Protein AF-H8GTX5-F1 (afdb_monomer)

Solvent-accessible surface area (backbone atoms only — not comparable to full-atom values): 6461 Å² total; per-residue (Å²): 130,82,81,76,76,83,49,73,68,58,54,51,51,53,53,52,51,52,52,50,36,41,74,75,55,80,40,60,83,76,71,83,70,46,64,44,84,36,77,70,45,94,81,69,73,93,50,97,91,53,83,74,81,33,68,44,81,44,45,52,64,60,30,52,50,48,47,56,52,52,73,68,55,78,89,54,88,64,47,68,59,58,43,48,70,36,48,50,58,53,54,50,52,34,47,45,71,77,70,46,78,87,127

Radius of gyration: 16.53 Å; Cα contacts (8 Å, |Δi|>4): 67; chains: 1; bounding box: 33×38×38 Å

Foldseek 3Di:
DPPPDDDPVNVVVVVVVVVVCPVVVVQDLPCPDQKDWAFPDPPDDDDPVDDDPGTDIDGLVVLVVQLVVLVVDPPDPCSVVSNCVSVVVSVVVSCCVNPNDDD

Sequence (103 aa):
MSADALQPEELAQALEMIVADIRTGSLSARTQDDFYWTILEADELYDVTREPATYGIGSLSDDIESVRRLLQERDVPGLGLAMIEKVLPVLSNIYHRVYGEPV

pLDDT: mean 77.72, std 12.05, range [42.88, 95.38]

Structure (mmCIF, N/CA/C/O backbone):
data_AF-H8GTX5-F1
#
_entry.id   AF-H8GTX5-F1
#
loop_
_atom_site.group_PDB
_atom_site.id
_atom_site.type_symbol
_atom_site.label_atom_id
_atom_site.label_alt_id
_atom_site.label_comp_id
_atom_site.label_asym_id
_atom_site.label_entity_id
_atom_site.label_seq_id
_atom_site.pdbx_PDB_ins_code
_atom_site.Cartn_x
_atom_site.Cartn_y
_atom_site.Cartn_z
_atom_site.occupancy
_atom_site.B_iso_or_equiv
_atom_site.auth_seq_id
_atom_site.auth_comp_id
_atom_site.auth_asym_id
_atom_site.auth_atom_id
_atom_site.pdbx_PDB_model_num
ATOM 1 N N . MET A 1 1 ? -10.518 7.917 -27.115 1.00 44.81 1 MET A N 1
ATOM 2 C CA . MET A 1 1 ? -10.979 8.515 -25.848 1.00 44.81 1 MET A CA 1
ATOM 3 C C . MET A 1 1 ? -9.743 8.657 -24.989 1.00 44.81 1 MET A C 1
ATOM 5 O O . MET A 1 1 ? -9.103 7.642 -24.752 1.00 44.81 1 MET A O 1
ATOM 9 N N . SER A 1 2 ? -9.326 9.882 -24.667 1.00 50.72 2 SER A N 1
ATOM 10 C CA . SER A 1 2 ? -8.232 10.073 -23.710 1.00 50.72 2 SER A CA 1
ATOM 11 C C . SER A 1 2 ? -8.743 9.574 -22.364 1.00 50.72 2 SER A C 1
ATOM 13 O O . SER A 1 2 ? -9.849 9.948 -21.982 1.00 50.72 2 SER A O 1
ATOM 15 N N . ALA A 1 3 ? -8.019 8.672 -21.705 1.00 61.84 3 ALA A N 1
ATOM 16 C CA . ALA A 1 3 ? -8.306 8.376 -20.311 1.00 61.84 3 ALA A CA 1
ATOM 17 C C . ALA A 1 3 ? -7.960 9.651 -19.537 1.00 61.84 3 ALA A C 1
ATOM 19 O O . ALA A 1 3 ? -6.788 10.023 -19.471 1.00 61.84 3 ALA A O 1
ATOM 20 N N . ASP A 1 4 ? -8.974 10.374 -19.068 1.00 79.88 4 ASP A N 1
ATOM 21 C CA . ASP A 1 4 ? -8.738 11.521 -18.201 1.00 79.88 4 ASP A CA 1
ATOM 22 C C . ASP A 1 4 ? -8.078 11.016 -16.917 1.00 79.88 4 ASP A C 1
ATOM 24 O O . ASP A 1 4 ? -8.460 9.985 -16.358 1.00 79.88 4 ASP A O 1
ATOM 28 N N . ALA A 1 5 ? -7.018 11.704 -16.498 1.00 83.69 5 ALA A N 1
ATOM 29 C CA . ALA A 1 5 ? -6.307 11.356 -15.281 1.00 83.69 5 ALA A CA 1
ATOM 30 C C . ALA A 1 5 ? -7.223 11.565 -14.066 1.00 83.69 5 ALA A C 1
ATOM 32 O O . ALA A 1 5 ? -7.908 12.588 -13.975 1.00 83.69 5 ALA A O 1
ATOM 33 N N . LEU A 1 6 ? -7.184 10.613 -13.130 1.00 85.50 6 LEU A N 1
ATOM 34 C CA . LEU A 1 6 ? -7.820 10.736 -11.817 1.00 85.50 6 LEU A CA 1
ATOM 35 C C . LEU A 1 6 ? -7.369 12.032 -11.142 1.00 85.50 6 LEU A C 1
ATOM 37 O O . LEU A 1 6 ? -6.166 12.288 -11.020 1.00 85.50 6 LEU A O 1
ATOM 41 N N . GLN A 1 7 ? -8.331 12.838 -10.701 1.00 92.69 7 GLN A N 1
ATOM 42 C CA . GLN A 1 7 ? -8.036 14.042 -9.937 1.00 92.69 7 GLN A CA 1
ATOM 43 C C . GLN A 1 7 ? -7.568 13.663 -8.521 1.00 92.69 7 GLN A C 1
ATOM 45 O O . GLN A 1 7 ? -8.013 12.649 -7.969 1.00 92.69 7 GLN A O 1
ATOM 50 N N . PRO A 1 8 ? -6.683 14.459 -7.892 1.00 90.81 8 PRO A N 1
ATOM 51 C CA . PRO A 1 8 ? -6.205 14.190 -6.535 1.00 90.81 8 PRO A CA 1
ATOM 52 C C . PRO A 1 8 ? -7.331 14.008 -5.509 1.00 90.81 8 PRO A C 1
ATOM 54 O O . PRO A 1 8 ? -7.223 13.172 -4.613 1.00 90.81 8 PRO A O 1
ATOM 57 N N . GLU A 1 9 ? -8.423 14.756 -5.654 1.00 93.75 9 GLU A N 1
ATOM 58 C CA . GLU A 1 9 ? -9.589 14.700 -4.773 1.00 93.75 9 GLU A CA 1
ATOM 59 C C . GLU A 1 9 ? -10.3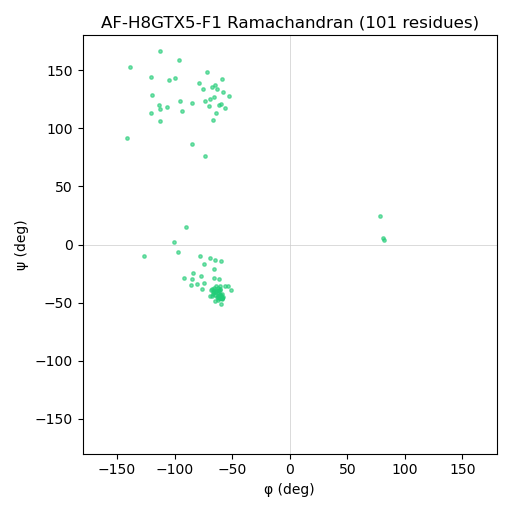44 13.371 -4.905 1.00 93.75 9 GLU A C 1
ATOM 61 O O . GLU A 1 9 ? -10.768 12.799 -3.902 1.00 93.75 9 GLU A O 1
ATOM 66 N N . GLU A 1 10 ? -10.461 12.843 -6.126 1.00 92.88 10 GLU A N 1
ATOM 67 C CA . GLU A 1 10 ? -11.083 11.541 -6.390 1.00 92.88 10 GLU A CA 1
ATOM 68 C C . GLU A 1 10 ? -10.245 10.408 -5.785 1.00 92.88 10 GLU A C 1
ATOM 70 O O . GLU A 1 10 ? -10.780 9.487 -5.164 1.00 92.88 10 GLU A O 1
ATOM 75 N N . LEU A 1 11 ? -8.915 10.504 -5.901 1.00 89.62 11 LEU A N 1
ATOM 76 C CA . LEU A 1 11 ? -7.993 9.550 -5.288 1.00 89.62 11 LEU A CA 1
ATOM 77 C C . LEU A 1 11 ? -8.070 9.592 -3.755 1.00 89.62 11 LEU A C 1
ATOM 79 O O . LEU A 1 11 ? -8.103 8.543 -3.111 1.00 89.62 11 LEU A O 1
ATOM 83 N N . ALA A 1 12 ? -8.124 10.788 -3.165 1.00 92.50 12 ALA A N 1
ATOM 84 C CA . ALA A 1 12 ? -8.270 10.951 -1.722 1.00 92.50 12 ALA A CA 1
ATOM 85 C C . ALA A 1 12 ? -9.581 10.327 -1.221 1.00 92.50 12 ALA A C 1
ATOM 87 O O . ALA A 1 12 ? -9.563 9.545 -0.269 1.00 92.50 12 ALA A O 1
ATOM 88 N N . GLN A 1 13 ? -10.695 10.594 -1.909 1.00 95.38 13 GLN A N 1
ATOM 89 C CA . GLN A 1 13 ? -11.995 10.017 -1.575 1.00 95.38 13 GLN A CA 1
ATOM 90 C C . GLN A 1 13 ? -11.975 8.482 -1.646 1.00 95.38 13 GLN A C 1
ATOM 92 O O . GLN A 1 13 ? -12.480 7.814 -0.742 1.00 95.38 13 GLN A O 1
ATOM 97 N N . ALA A 1 14 ? -11.355 7.909 -2.682 1.00 91.75 14 ALA A N 1
ATOM 98 C CA . ALA A 1 14 ? -11.219 6.460 -2.811 1.00 91.75 14 ALA A CA 1
ATOM 99 C C . ALA A 1 14 ? -10.428 5.847 -1.639 1.00 91.75 14 ALA A C 1
ATOM 101 O O . ALA A 1 14 ? -10.845 4.838 -1.068 1.00 91.75 14 ALA A O 1
ATOM 102 N N . LEU A 1 15 ? -9.320 6.476 -1.233 1.00 89.94 15 LEU A N 1
ATOM 103 C CA . LEU A 1 15 ? -8.519 6.026 -0.089 1.00 89.94 15 LEU A CA 1
ATOM 104 C C . LEU A 1 15 ? -9.296 6.109 1.233 1.00 89.94 15 LEU A C 1
ATOM 106 O O . LEU A 1 15 ? -9.207 5.195 2.054 1.00 89.94 15 LEU A O 1
ATOM 110 N N . GLU A 1 16 ? -10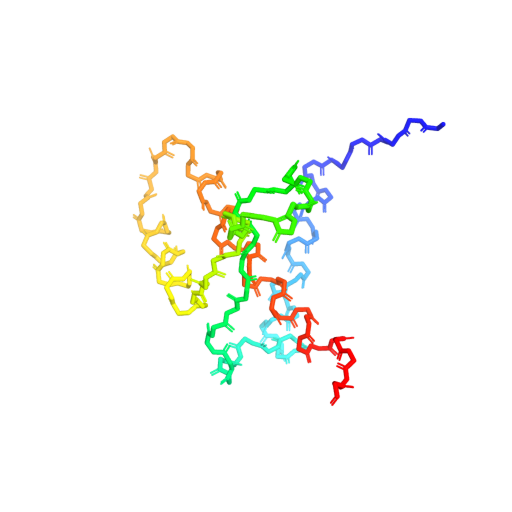.086 7.163 1.443 1.00 93.62 16 GLU A N 1
ATOM 111 C CA . GLU A 1 16 ? -10.930 7.301 2.636 1.00 93.62 16 GLU A CA 1
ATOM 112 C C . GLU A 1 16 ? -11.985 6.194 2.737 1.00 93.62 16 GLU A C 1
ATOM 114 O O . GLU A 1 16 ? -12.187 5.637 3.821 1.00 93.62 16 GLU A O 1
ATOM 119 N N . MET A 1 17 ? -12.618 5.835 1.616 1.00 91.75 17 MET A N 1
ATOM 120 C CA . MET A 1 17 ? -13.588 4.737 1.564 1.00 91.75 17 MET A CA 1
ATOM 121 C C . MET A 1 17 ? -12.943 3.396 1.929 1.00 91.75 17 MET A C 1
ATOM 123 O O . MET A 1 17 ? -13.461 2.680 2.784 1.00 91.75 17 MET A O 1
ATOM 127 N N . ILE A 1 18 ? -11.765 3.097 1.373 1.00 88.69 18 ILE A N 1
ATOM 128 C CA . ILE A 1 18 ? -11.006 1.879 1.703 1.00 88.69 18 ILE A CA 1
ATOM 129 C C . ILE A 1 18 ? -10.695 1.823 3.206 1.00 88.69 18 ILE A C 1
ATOM 131 O O . ILE A 1 18 ? -10.882 0.793 3.856 1.00 88.69 18 ILE A O 1
ATOM 135 N N . VAL A 1 19 ? -10.250 2.939 3.791 1.00 88.94 19 VAL A N 1
ATOM 136 C CA . VAL A 1 19 ? -9.966 3.021 5.232 1.00 88.94 19 VAL A CA 1
ATOM 137 C C . VAL A 1 19 ? -11.228 2.790 6.069 1.00 88.94 19 VAL A C 1
ATOM 139 O O . VAL A 1 19 ? -11.157 2.128 7.109 1.00 88.94 19 VAL A O 1
ATOM 142 N N . ALA A 1 20 ? -12.380 3.315 5.646 1.00 90.19 20 ALA A N 1
ATOM 143 C CA . ALA A 1 20 ? -13.652 3.079 6.324 1.00 90.19 20 ALA A CA 1
ATOM 144 C C . ALA A 1 20 ? -14.032 1.588 6.311 1.00 90.19 20 ALA A C 1
ATOM 146 O O . ALA A 1 20 ? -14.376 1.033 7.359 1.00 90.19 20 ALA A O 1
ATOM 147 N N . ASP A 1 21 ? -13.880 0.911 5.175 1.00 86.75 21 ASP A N 1
ATOM 148 C CA . ASP A 1 21 ? -14.189 -0.515 5.044 1.00 86.75 21 ASP A CA 1
ATOM 149 C C . ASP A 1 21 ? -13.261 -1.400 5.889 1.00 86.75 21 ASP A C 1
ATOM 151 O O . ASP A 1 21 ? -13.714 -2.360 6.518 1.00 86.75 21 ASP A O 1
ATOM 155 N N . ILE A 1 22 ? -11.976 -1.044 5.995 1.00 83.12 22 ILE A N 1
ATOM 156 C CA . ILE A 1 22 ? -11.031 -1.721 6.899 1.00 83.12 22 ILE A CA 1
ATOM 157 C C . ILE A 1 22 ? -11.456 -1.536 8.363 1.00 83.12 22 ILE A C 1
ATOM 159 O O . ILE A 1 22 ? -11.473 -2.495 9.136 1.00 83.12 22 ILE A O 1
ATOM 163 N N . ARG A 1 23 ? -11.834 -0.315 8.766 1.00 84.75 23 ARG A N 1
ATOM 164 C CA . ARG A 1 23 ? -12.250 -0.015 10.152 1.00 84.75 23 ARG A CA 1
ATOM 165 C C . ARG A 1 23 ? -13.522 -0.748 10.561 1.00 84.75 23 ARG A C 1
ATOM 167 O O . ARG A 1 23 ? -13.646 -1.134 11.720 1.00 84.75 23 ARG A O 1
ATOM 174 N N . THR A 1 24 ? -14.460 -0.919 9.633 1.00 86.31 24 THR A N 1
ATOM 175 C CA . THR A 1 24 ? -15.703 -1.664 9.881 1.00 86.31 24 THR A CA 1
ATOM 176 C C . THR A 1 24 ? -15.512 -3.181 9.845 1.00 86.31 24 THR A C 1
ATOM 178 O O . THR A 1 24 ? -16.411 -3.915 10.247 1.00 86.31 24 THR A O 1
ATOM 181 N N . GLY A 1 25 ? -14.339 -3.658 9.413 1.00 76.44 25 GLY A N 1
ATOM 182 C CA . GLY A 1 25 ? -14.028 -5.079 9.276 1.00 76.44 25 GLY A CA 1
ATOM 183 C C . GLY A 1 25 ? -14.562 -5.717 7.992 1.00 76.44 25 GLY A C 1
ATOM 184 O O . GLY A 1 25 ? -14.415 -6.927 7.829 1.00 76.44 25 GLY A O 1
ATOM 185 N N . SER A 1 26 ? -15.143 -4.922 7.085 1.00 73.56 26 SER A N 1
ATOM 186 C CA . SER A 1 26 ? -15.591 -5.358 5.752 1.00 73.56 26 SER A CA 1
ATOM 187 C C . SER A 1 26 ? -14.408 -5.769 4.868 1.00 73.56 26 SER A C 1
ATOM 189 O O . SER A 1 26 ? -14.529 -6.657 4.029 1.00 73.56 26 SER A O 1
ATOM 191 N N . LEU A 1 27 ? -13.241 -5.168 5.115 1.00 69.50 27 LEU A N 1
ATOM 192 C CA . LEU A 1 27 ? -11.947 -5.595 4.594 1.00 69.50 27 LEU A CA 1
ATOM 193 C C . LEU A 1 27 ? -11.078 -6.096 5.758 1.00 69.50 27 LEU A C 1
ATOM 195 O O . LEU A 1 27 ? -10.754 -5.336 6.673 1.00 69.50 27 LEU A O 1
ATOM 199 N N . SER A 1 28 ? -10.699 -7.379 5.755 1.00 67.25 28 SER A N 1
ATOM 200 C CA . SER A 1 28 ? -9.887 -7.965 6.831 1.00 67.25 28 SER A CA 1
ATOM 201 C C . SER A 1 28 ? -8.399 -7.970 6.490 1.00 67.25 28 SER A C 1
ATOM 203 O O . SER A 1 28 ? -7.979 -8.590 5.519 1.00 67.25 28 SER A O 1
ATOM 205 N N . ALA A 1 29 ? -7.586 -7.360 7.353 1.00 62.78 29 ALA A N 1
ATOM 206 C CA . ALA A 1 29 ? -6.124 -7.413 7.276 1.00 62.78 29 ALA A CA 1
ATOM 207 C C . ALA A 1 29 ? -5.513 -8.592 8.064 1.00 62.78 29 ALA A C 1
ATOM 209 O O . ALA A 1 29 ? -4.323 -8.576 8.371 1.00 62.78 29 ALA A O 1
ATOM 210 N N . ARG A 1 30 ? -6.307 -9.602 8.459 1.00 63.00 30 ARG A N 1
ATOM 211 C CA . ARG A 1 30 ? -5.786 -10.753 9.217 1.00 63.00 30 ARG A CA 1
ATOM 212 C C . ARG A 1 30 ? -4.783 -11.534 8.370 1.00 63.00 30 ARG A C 1
ATOM 214 O O . ARG A 1 30 ? -5.170 -12.171 7.398 1.00 63.00 30 ARG A O 1
ATOM 221 N N . THR A 1 31 ? -3.521 -11.515 8.779 1.00 60.25 31 THR A N 1
ATOM 222 C CA . THR A 1 31 ? -2.388 -12.206 8.156 1.00 60.25 31 THR A CA 1
ATOM 223 C C . THR A 1 31 ? -2.446 -13.713 8.418 1.00 60.25 31 THR A C 1
ATOM 225 O O . THR A 1 31 ? -1.753 -14.234 9.285 1.00 60.25 31 THR A O 1
ATOM 228 N N . GLN A 1 32 ? -3.319 -14.434 7.708 1.00 62.41 32 GLN A N 1
ATOM 229 C CA . GLN A 1 32 ? -3.233 -15.902 7.666 1.00 62.41 32 GLN A CA 1
ATOM 230 C C . GLN A 1 32 ? -2.099 -16.368 6.742 1.00 62.41 32 GLN A C 1
ATOM 232 O O . GLN A 1 32 ? -1.357 -17.268 7.117 1.00 62.41 32 GLN A O 1
ATOM 237 N N . ASP A 1 33 ? -1.899 -15.672 5.618 1.00 69.38 33 ASP A N 1
ATOM 238 C CA . ASP A 1 33 ? -0.764 -15.865 4.706 1.00 69.38 33 ASP A CA 1
ATOM 239 C C . ASP A 1 33 ? 0.129 -14.628 4.756 1.00 69.38 33 ASP A C 1
ATOM 241 O O . ASP A 1 33 ? -0.252 -13.555 4.284 1.00 69.38 33 ASP A O 1
ATOM 245 N N . ASP A 1 34 ? 1.284 -14.747 5.398 1.00 80.69 34 ASP A N 1
ATOM 246 C CA . ASP A 1 34 ? 2.212 -13.623 5.530 1.00 80.69 34 ASP A CA 1
ATOM 247 C C . ASP A 1 34 ? 2.996 -13.364 4.239 1.00 80.69 34 ASP A C 1
ATOM 249 O O . ASP A 1 34 ? 3.374 -12.232 3.962 1.00 80.69 34 ASP A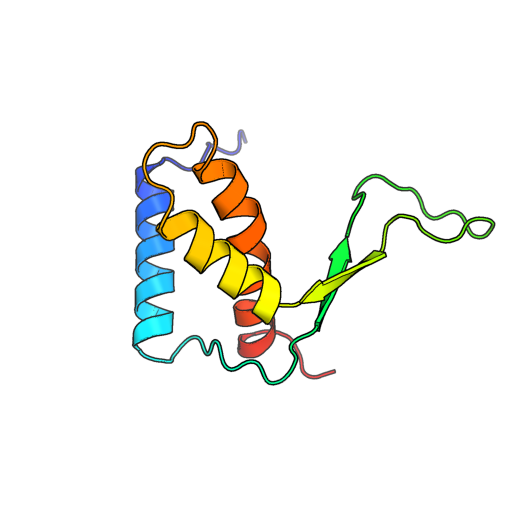 O 1
ATOM 253 N N . PHE A 1 35 ? 3.197 -14.398 3.422 1.00 83.75 35 PHE A N 1
ATOM 254 C CA . PHE A 1 35 ? 4.030 -14.329 2.229 1.00 83.75 35 PHE A CA 1
ATOM 255 C C . PHE A 1 35 ? 3.206 -14.157 0.957 1.00 83.75 35 PHE A C 1
ATOM 257 O O . PHE A 1 35 ? 2.136 -14.748 0.807 1.00 83.75 35 PHE A O 1
ATOM 264 N N . TYR A 1 36 ? 3.738 -13.383 0.016 1.00 79.50 36 TYR A N 1
ATOM 265 C CA . TYR A 1 36 ? 3.158 -13.210 -1.310 1.00 79.50 36 TYR A CA 1
ATOM 266 C C . TYR A 1 36 ? 4.244 -13.199 -2.388 1.00 79.50 36 TYR A C 1
ATOM 268 O O . TYR A 1 36 ? 5.391 -12.824 -2.141 1.00 79.50 36 TYR A O 1
ATOM 276 N N . TRP A 1 37 ? 3.873 -13.611 -3.600 1.00 77.00 37 TRP A N 1
ATOM 277 C CA . TRP A 1 37 ? 4.737 -13.474 -4.769 1.00 77.00 37 TRP A CA 1
ATOM 278 C C . TRP A 1 37 ? 4.780 -12.011 -5.194 1.00 77.00 37 TRP A C 1
ATOM 280 O O . TRP A 1 37 ? 3.738 -11.415 -5.464 1.00 77.00 37 TRP A O 1
ATOM 290 N N . THR A 1 38 ? 5.977 -11.438 -5.261 1.00 73.81 38 THR A N 1
ATOM 291 C CA . THR A 1 38 ? 6.195 -10.103 -5.821 1.00 73.81 38 THR A CA 1
ATOM 292 C C . THR A 1 38 ? 6.826 -10.219 -7.200 1.00 73.81 38 THR A C 1
ATOM 294 O O . THR A 1 38 ? 7.668 -11.091 -7.426 1.00 73.81 38 THR A O 1
ATOM 297 N N . ILE A 1 39 ? 6.404 -9.358 -8.126 1.00 67.88 39 ILE A N 1
ATOM 298 C CA . ILE A 1 39 ? 6.993 -9.279 -9.461 1.00 67.88 39 ILE A CA 1
ATOM 299 C C . ILE A 1 39 ? 8.071 -8.197 -9.425 1.00 67.88 39 ILE A C 1
ATOM 301 O O . ILE A 1 39 ? 7.760 -7.029 -9.207 1.00 67.88 39 ILE A O 1
ATOM 305 N N . LEU A 1 40 ? 9.329 -8.588 -9.615 1.00 65.56 40 LEU A N 1
ATOM 306 C CA . LEU A 1 40 ? 10.486 -7.697 -9.506 1.00 65.56 40 LEU A CA 1
ATOM 307 C C . LEU A 1 40 ? 10.769 -6.929 -10.810 1.00 65.56 40 LEU A C 1
ATOM 309 O O . LEU A 1 40 ? 11.222 -5.791 -10.742 1.00 65.56 40 LEU A O 1
ATOM 313 N N . GLU A 1 41 ? 10.445 -7.497 -11.981 1.00 64.12 41 GLU A N 1
ATOM 314 C CA . GLU A 1 41 ? 10.645 -6.852 -13.294 1.00 64.12 41 GLU A CA 1
ATOM 315 C C . GLU A 1 41 ? 9.488 -7.141 -14.272 1.00 64.12 41 GLU A C 1
ATOM 317 O O . GLU A 1 41 ? 9.508 -8.109 -15.021 1.00 64.12 41 GLU A O 1
ATOM 322 N N . ALA A 1 42 ? 8.461 -6.287 -14.310 1.00 58.00 42 ALA A N 1
ATOM 323 C CA . ALA A 1 42 ? 7.251 -6.517 -15.119 1.00 58.00 42 ALA A CA 1
ATOM 324 C C . ALA A 1 42 ? 7.480 -6.655 -16.647 1.00 58.00 42 ALA A C 1
ATOM 326 O O . ALA A 1 42 ? 6.586 -7.133 -17.346 1.00 58.00 42 ALA A O 1
ATOM 327 N N . ASP A 1 43 ? 8.660 -6.276 -17.150 1.00 63.44 43 ASP A N 1
ATOM 328 C CA . ASP A 1 43 ? 9.006 -6.265 -18.577 1.00 63.44 43 ASP A CA 1
ATOM 329 C C . ASP A 1 43 ? 9.854 -7.479 -19.024 1.00 63.44 43 ASP A C 1
ATOM 331 O O . ASP A 1 43 ? 10.244 -7.563 -20.194 1.00 63.44 43 ASP A O 1
ATOM 335 N N . GLU A 1 44 ? 10.164 -8.428 -18.130 1.00 62.62 44 GLU A N 1
ATOM 336 C CA . GLU A 1 44 ? 10.928 -9.625 -18.502 1.00 62.62 44 GLU A CA 1
ATOM 337 C C . GLU A 1 44 ? 10.077 -10.551 -19.391 1.00 62.62 44 GLU A C 1
ATOM 339 O O . GLU A 1 44 ? 9.022 -11.057 -19.000 1.00 62.62 44 GLU A O 1
ATOM 344 N N . LEU A 1 45 ? 10.542 -10.793 -20.619 1.00 66.94 45 LEU A N 1
ATOM 345 C CA . LEU A 1 45 ? 9.961 -11.809 -21.492 1.00 66.94 45 LEU A CA 1
ATOM 346 C C . LEU A 1 45 ? 10.393 -13.196 -21.015 1.00 66.94 45 LEU A C 1
ATOM 348 O O . LEU A 1 45 ? 11.573 -13.432 -20.768 1.00 66.94 45 LEU A O 1
ATOM 352 N N . TYR A 1 46 ? 9.439 -14.124 -20.941 1.00 64.56 46 TYR A N 1
ATOM 353 C CA . TYR A 1 46 ? 9.690 -15.498 -20.514 1.00 64.56 46 TYR A CA 1
ATOM 354 C C . TYR A 1 46 ? 10.775 -16.181 -21.370 1.00 64.56 46 TYR A C 1
ATOM 356 O O . TYR A 1 46 ? 10.585 -16.396 -22.570 1.00 64.56 46 TYR A O 1
ATOM 364 N N . ASP A 1 47 ? 11.887 -16.559 -20.734 1.00 73.06 47 ASP A N 1
ATOM 365 C CA . ASP A 1 47 ? 12.999 -17.315 -21.319 1.00 73.06 47 ASP A CA 1
ATOM 366 C C . ASP A 1 47 ? 13.188 -18.631 -20.549 1.00 73.06 47 ASP A C 1
ATOM 368 O O . ASP A 1 47 ? 13.595 -18.643 -19.391 1.00 73.06 47 ASP A O 1
ATOM 372 N N . VAL A 1 48 ? 12.919 -19.762 -21.209 1.00 76.06 48 VAL A N 1
ATOM 373 C CA . VAL A 1 48 ? 13.010 -21.116 -20.624 1.00 76.06 48 VAL A CA 1
ATOM 374 C C . VAL A 1 48 ? 14.429 -21.531 -20.222 1.00 76.06 48 VAL A C 1
ATOM 376 O O . VAL A 1 48 ? 14.602 -22.551 -19.556 1.00 76.06 48 VAL A O 1
ATOM 379 N N . THR A 1 49 ? 15.452 -20.801 -20.671 1.00 82.69 49 THR A N 1
ATOM 380 C CA . THR A 1 49 ? 16.866 -21.107 -20.411 1.00 82.69 49 THR A CA 1
ATOM 381 C C . THR A 1 49 ? 17.445 -20.324 -19.237 1.00 82.69 49 THR A C 1
ATOM 383 O O . THR A 1 49 ? 18.579 -20.585 -18.828 1.00 82.69 49 THR A O 1
ATOM 386 N N . ARG A 1 50 ? 16.678 -19.382 -18.679 1.00 70.31 50 ARG A N 1
ATOM 387 C CA . ARG A 1 50 ? 17.075 -18.533 -17.557 1.00 70.31 50 ARG A CA 1
ATOM 388 C C . ARG A 1 50 ? 16.126 -18.733 -16.385 1.00 70.31 50 ARG A C 1
ATOM 390 O O . ARG A 1 50 ? 14.929 -18.928 -16.557 1.00 70.31 50 ARG A O 1
ATOM 397 N N . GLU A 1 51 ? 16.680 -18.679 -15.179 1.00 6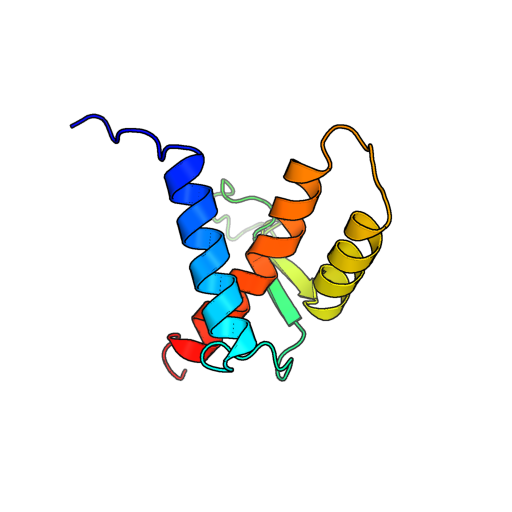3.84 51 GLU A N 1
ATOM 398 C CA . GLU A 1 51 ? 15.861 -18.557 -13.978 1.00 63.84 51 GLU A CA 1
ATOM 399 C C . GLU A 1 51 ? 15.235 -17.152 -13.987 1.00 63.84 51 GLU A C 1
ATOM 401 O O . GLU A 1 51 ? 15.979 -16.181 -14.173 1.00 63.84 51 GLU A O 1
ATOM 406 N N . PRO A 1 52 ? 13.900 -17.029 -13.879 1.00 60.00 52 PRO A N 1
ATOM 407 C CA . PRO A 1 52 ? 13.235 -15.735 -13.948 1.00 60.00 52 PRO A CA 1
ATOM 408 C C . PRO A 1 52 ? 13.750 -14.834 -12.825 1.00 60.00 52 PRO A C 1
ATOM 410 O O . PRO A 1 52 ? 13.607 -15.162 -11.646 1.00 60.00 52 PRO A O 1
ATOM 413 N N . ALA A 1 53 ? 14.322 -13.682 -13.185 1.00 62.16 53 ALA A N 1
ATOM 414 C CA . ALA A 1 53 ? 14.684 -12.646 -12.212 1.00 62.16 53 ALA A CA 1
ATOM 415 C C . ALA A 1 53 ? 13.429 -11.980 -11.612 1.00 62.16 53 ALA A C 1
ATOM 417 O O . ALA A 1 53 ? 13.495 -11.247 -10.627 1.00 62.16 53 ALA A O 1
ATOM 418 N N . THR A 1 54 ? 12.282 -12.262 -12.225 1.00 62.16 54 THR A N 1
ATOM 419 C CA . THR A 1 54 ? 10.983 -11.640 -12.031 1.00 62.16 54 THR A CA 1
ATOM 420 C C . THR A 1 54 ? 10.237 -12.006 -10.764 1.00 62.16 54 THR A C 1
ATOM 422 O O . THR A 1 54 ? 9.308 -11.278 -10.439 1.00 62.16 54 THR A O 1
ATOM 425 N N . TYR A 1 55 ? 10.581 -13.075 -10.044 1.00 63.91 55 TYR A N 1
ATOM 426 C CA . TYR A 1 55 ? 9.805 -13.503 -8.874 1.00 63.91 55 TYR A CA 1
ATOM 427 C C . TYR A 1 55 ? 10.591 -13.346 -7.578 1.00 63.91 55 TYR A C 1
ATOM 429 O O . TYR A 1 55 ? 11.633 -13.963 -7.373 1.00 63.91 55 TYR A O 1
ATOM 437 N N . GLY A 1 56 ? 10.044 -12.539 -6.674 1.00 73.00 56 GLY A N 1
ATOM 438 C CA . GLY A 1 56 ? 10.476 -12.450 -5.288 1.00 73.00 56 GLY A CA 1
ATOM 439 C C . GLY A 1 56 ? 9.407 -12.979 -4.339 1.00 73.00 56 GLY A C 1
ATOM 440 O O . GLY A 1 56 ? 8.238 -13.128 -4.701 1.00 73.00 56 GLY A O 1
ATOM 441 N N . ILE A 1 57 ? 9.805 -13.207 -3.093 1.00 80.50 57 ILE A N 1
ATOM 442 C CA . ILE A 1 57 ? 8.875 -13.444 -1.991 1.00 80.50 57 ILE A CA 1
ATOM 443 C C . ILE A 1 57 ? 8.868 -12.180 -1.134 1.00 80.50 57 ILE A C 1
ATOM 445 O O . ILE A 1 57 ? 9.908 -11.788 -0.607 1.00 80.50 57 ILE A O 1
ATOM 449 N N . GLY A 1 58 ? 7.707 -11.538 -1.027 1.00 82.94 58 GLY A N 1
ATOM 450 C CA . GLY A 1 58 ? 7.454 -10.452 -0.082 1.00 82.94 58 GLY A CA 1
ATOM 451 C C . GLY A 1 58 ? 6.773 -10.964 1.187 1.00 82.94 58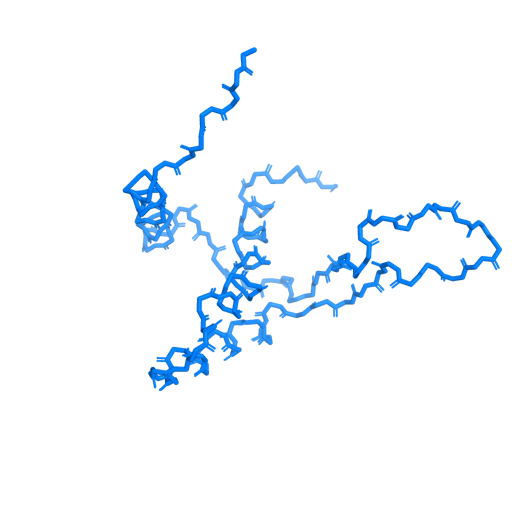 GLY A C 1
ATOM 452 O O . GLY A 1 58 ? 6.152 -12.029 1.172 1.00 82.94 58 GLY A O 1
ATOM 453 N N . SER A 1 59 ? 6.881 -10.201 2.277 1.00 87.19 59 SER A N 1
ATOM 454 C CA . SER A 1 59 ? 6.157 -10.436 3.533 1.00 87.19 59 SER A CA 1
ATOM 455 C C . SER A 1 59 ? 5.267 -9.238 3.855 1.00 87.19 59 SER A C 1
ATOM 457 O O . SER A 1 59 ? 5.728 -8.098 3.909 1.00 87.19 59 SER A O 1
ATOM 459 N N 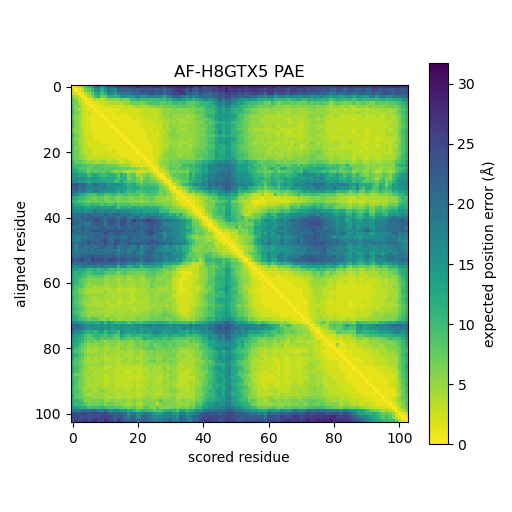. LEU A 1 60 ? 3.989 -9.505 4.121 1.00 85.25 60 LEU A N 1
ATOM 460 C CA . LEU A 1 60 ? 3.033 -8.498 4.577 1.00 85.25 60 LEU A CA 1
ATOM 461 C C . LEU A 1 60 ? 3.446 -7.907 5.921 1.00 85.25 60 LEU A C 1
ATOM 463 O O . LEU A 1 60 ? 3.251 -6.715 6.143 1.00 85.25 60 LEU A O 1
ATOM 467 N N . SER A 1 61 ? 3.998 -8.720 6.823 1.00 86.69 61 SER A N 1
ATOM 468 C CA . SER A 1 61 ? 4.501 -8.234 8.108 1.00 86.69 61 SER A CA 1
ATOM 469 C C . SER A 1 61 ? 5.636 -7.230 7.919 1.00 86.69 61 SER A C 1
ATOM 471 O O . SER A 1 61 ? 5.612 -6.175 8.556 1.00 86.69 61 SER A O 1
ATOM 473 N N . ASP A 1 62 ? 6.570 -7.504 7.004 1.00 88.06 62 ASP A N 1
ATOM 474 C CA . ASP A 1 62 ? 7.673 -6.589 6.689 1.00 88.06 62 ASP A CA 1
ATOM 475 C C . ASP A 1 62 ? 7.177 -5.289 6.040 1.00 88.06 62 ASP A C 1
ATOM 477 O O . ASP A 1 62 ? 7.655 -4.199 6.376 1.00 88.06 62 ASP A O 1
ATOM 481 N N . ASP A 1 63 ? 6.184 -5.371 5.151 1.00 87.88 63 ASP A N 1
ATOM 482 C CA . ASP A 1 63 ? 5.581 -4.189 4.530 1.00 87.88 63 ASP A CA 1
ATOM 483 C C . ASP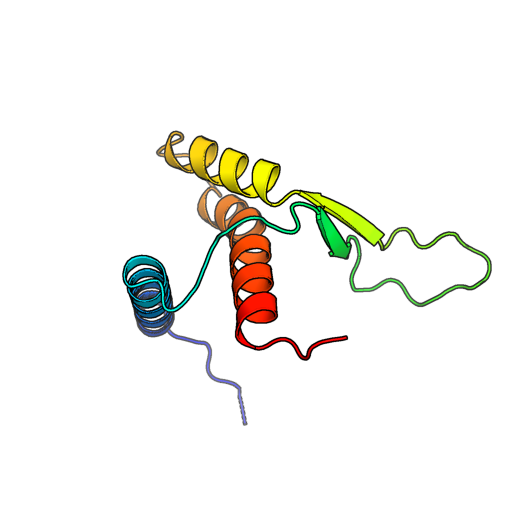 A 1 63 ? 4.807 -3.343 5.542 1.00 87.88 63 ASP A C 1
ATOM 485 O O . ASP A 1 63 ? 4.967 -2.122 5.579 1.00 87.88 63 ASP A O 1
ATOM 489 N N . ILE A 1 64 ? 4.011 -3.970 6.414 1.00 86.50 64 ILE A N 1
ATOM 490 C CA . ILE A 1 64 ? 3.284 -3.284 7.490 1.00 86.50 64 ILE A CA 1
ATOM 491 C C . ILE A 1 64 ? 4.267 -2.599 8.440 1.00 86.50 64 ILE A C 1
ATOM 493 O O . ILE A 1 64 ? 4.039 -1.456 8.845 1.00 86.50 64 ILE A O 1
ATOM 497 N N . GLU A 1 65 ? 5.358 -3.270 8.801 1.00 88.94 65 GLU A N 1
ATOM 498 C CA . GLU A 1 65 ? 6.379 -2.689 9.668 1.00 88.94 65 GLU A CA 1
ATOM 499 C C . GLU A 1 65 ? 7.121 -1.540 8.974 1.00 88.94 65 GLU A C 1
ATOM 501 O O . GLU A 1 65 ? 7.352 -0.491 9.578 1.00 88.94 65 GLU A O 1
ATOM 506 N N . SER A 1 66 ? 7.394 -1.672 7.675 1.00 89.31 66 SER A N 1
ATOM 507 C CA . SER A 1 66 ? 7.955 -0.593 6.858 1.00 89.31 66 SER A CA 1
ATOM 508 C C . SER A 1 66 ? 7.027 0.621 6.821 1.00 89.31 66 SER A C 1
ATOM 510 O O . SER A 1 66 ? 7.483 1.737 7.061 1.00 89.31 66 SER A O 1
ATOM 512 N N . VAL A 1 67 ? 5.721 0.422 6.609 1.00 88.19 67 VAL A N 1
ATOM 513 C CA . VAL A 1 67 ? 4.714 1.494 6.675 1.00 88.19 67 VAL A CA 1
ATOM 514 C C . VAL A 1 67 ? 4.722 2.159 8.050 1.00 88.19 67 VAL A C 1
ATOM 516 O O . VAL A 1 67 ? 4.757 3.386 8.136 1.00 88.19 67 VAL A O 1
ATOM 519 N N . ARG A 1 68 ? 4.742 1.383 9.142 1.00 88.69 68 ARG A N 1
ATOM 520 C CA . ARG A 1 68 ? 4.812 1.936 10.507 1.00 88.69 68 ARG A CA 1
ATOM 521 C C . ARG A 1 68 ? 6.051 2.795 10.716 1.00 88.69 68 ARG A C 1
ATOM 523 O O . ARG A 1 68 ? 5.932 3.865 11.309 1.00 88.69 68 ARG A O 1
ATOM 530 N N . ARG A 1 69 ? 7.211 2.354 10.222 1.00 89.31 69 ARG A N 1
ATOM 531 C CA . ARG A 1 69 ? 8.460 3.119 10.302 1.00 89.31 69 ARG A CA 1
ATOM 532 C C . ARG A 1 69 ? 8.370 4.411 9.495 1.00 89.31 69 ARG A C 1
ATOM 534 O O . ARG A 1 69 ? 8.642 5.480 10.028 1.00 89.31 69 ARG A O 1
ATOM 541 N N . LEU A 1 70 ? 7.904 4.332 8.250 1.00 88.75 70 LEU A N 1
ATOM 542 C CA . LEU A 1 70 ? 7.741 5.494 7.373 1.00 88.75 70 LEU A CA 1
ATOM 543 C C . LEU A 1 70 ? 6.767 6.530 7.955 1.00 88.75 70 LEU A C 1
ATOM 545 O O . LEU A 1 70 ? 7.001 7.726 7.840 1.00 88.75 70 LEU A O 1
ATOM 549 N N . LEU A 1 71 ? 5.707 6.103 8.648 1.00 87.75 71 LEU A N 1
ATOM 550 C CA . LEU A 1 71 ? 4.781 7.015 9.335 1.00 87.75 71 LEU A CA 1
ATOM 551 C C . LEU A 1 71 ? 5.425 7.788 10.502 1.00 87.75 71 LEU A C 1
ATOM 553 O O . LEU A 1 71 ? 4.897 8.828 10.910 1.00 87.75 71 LEU A O 1
ATOM 557 N N . GLN A 1 72 ? 6.534 7.293 11.057 1.00 88.88 72 GLN A N 1
ATOM 558 C CA . GLN A 1 72 ? 7.301 7.984 12.100 1.00 88.88 72 GLN A CA 1
ATOM 559 C C . GLN A 1 72 ? 8.280 9.007 11.506 1.00 88.88 72 GLN A C 1
ATOM 561 O O . GLN A 1 72 ? 8.621 9.988 12.168 1.00 88.88 72 GLN A O 1
ATOM 566 N N . GLU A 1 73 ? 8.691 8.818 10.253 1.00 83.88 73 GLU A N 1
ATOM 567 C CA . GLU A 1 73 ? 9.588 9.704 9.518 1.00 83.88 73 GLU A CA 1
ATOM 568 C C . GLU A 1 73 ? 8.786 10.846 8.871 1.00 83.88 73 GLU A C 1
ATOM 570 O O . GLU A 1 73 ? 8.347 10.773 7.726 1.00 83.88 73 GLU A O 1
ATOM 575 N N . ARG A 1 74 ? 8.554 11.930 9.621 1.00 65.81 74 ARG A N 1
ATOM 576 C CA . ARG A 1 74 ? 7.976 13.161 9.055 1.00 65.81 74 ARG A CA 1
ATOM 577 C C . ARG A 1 74 ? 9.068 13.949 8.316 1.00 65.81 74 ARG A C 1
ATOM 579 O O . ARG A 1 74 ? 10.188 14.037 8.803 1.00 65.81 74 ARG A O 1
ATOM 586 N N . ASP A 1 75 ? 8.722 14.513 7.158 1.00 70.38 75 ASP A N 1
ATOM 587 C CA . ASP A 1 75 ? 9.556 15.403 6.322 1.00 70.38 75 ASP A CA 1
ATOM 588 C C . ASP A 1 75 ? 10.648 14.764 5.438 1.00 70.38 75 ASP A C 1
ATOM 590 O O . ASP A 1 75 ? 11.586 15.443 5.018 1.00 70.38 75 ASP A O 1
ATOM 594 N N . VAL A 1 76 ? 10.513 13.487 5.061 1.00 76.12 76 VAL A N 1
ATOM 595 C CA . VAL A 1 76 ? 11.415 12.859 4.075 1.00 76.12 76 VAL A CA 1
ATOM 596 C C . VAL A 1 76 ? 10.943 13.140 2.634 1.00 76.12 76 VAL A C 1
ATOM 598 O O . VAL A 1 76 ? 9.821 12.770 2.267 1.00 76.12 76 VAL A O 1
ATOM 601 N N . PRO A 1 77 ? 11.769 13.759 1.765 1.00 77.62 77 PRO A N 1
ATOM 602 C CA . PRO A 1 77 ? 11.455 13.881 0.342 1.00 77.62 77 PRO A CA 1
ATOM 603 C C . PRO A 1 77 ? 11.238 12.504 -0.296 1.00 77.62 77 PRO A C 1
ATOM 605 O O . PRO A 1 77 ? 12.048 11.600 -0.121 1.00 77.62 77 PRO A O 1
ATOM 608 N N . GLY A 1 78 ? 10.148 12.336 -1.049 1.00 80.25 78 GLY A N 1
ATOM 609 C CA . GLY A 1 78 ? 9.818 11.051 -1.681 1.00 80.25 78 GLY A CA 1
ATOM 610 C C . GLY A 1 78 ? 9.111 10.042 -0.768 1.00 80.25 78 GLY A C 1
ATOM 611 O O . GLY A 1 78 ? 8.789 8.950 -1.230 1.00 80.25 78 GLY A O 1
ATOM 612 N N . LEU A 1 79 ? 8.782 10.414 0.478 1.00 84.06 79 LEU A N 1
ATOM 613 C CA . LEU A 1 79 ? 8.034 9.566 1.416 1.00 84.06 79 LEU A CA 1
ATOM 614 C C . LEU A 1 79 ? 6.743 9.000 0.810 1.00 84.06 79 LEU A C 1
ATOM 616 O O . LEU A 1 79 ? 6.424 7.838 1.029 1.00 84.06 79 LEU A O 1
ATOM 620 N N . GLY A 1 80 ? 6.022 9.794 0.011 1.00 82.25 80 GLY A N 1
ATOM 621 C CA . GLY A 1 80 ? 4.806 9.341 -0.668 1.00 82.25 80 GLY A CA 1
ATOM 622 C C . GLY A 1 80 ? 5.049 8.179 -1.638 1.00 82.25 80 GLY A C 1
ATOM 623 O O . GLY A 1 80 ? 4.264 7.238 -1.656 1.00 82.25 80 GLY A O 1
ATOM 624 N N . LEU A 1 81 ? 6.156 8.198 -2.388 1.00 82.12 81 LEU A N 1
ATOM 625 C CA . LEU A 1 81 ? 6.514 7.109 -3.306 1.00 82.12 81 LEU A CA 1
ATOM 626 C C . LEU A 1 81 ? 6.904 5.844 -2.537 1.00 82.12 81 LEU A C 1
ATOM 628 O O . LEU A 1 81 ? 6.408 4.765 -2.851 1.00 82.12 81 LEU A O 1
ATOM 632 N N . ALA A 1 82 ? 7.716 5.991 -1.487 1.00 84.00 82 ALA A N 1
ATOM 633 C CA . ALA A 1 82 ? 8.074 4.877 -0.611 1.00 84.00 82 ALA A CA 1
ATOM 634 C C . ALA A 1 82 ? 6.835 4.267 0.070 1.00 84.00 82 ALA A C 1
ATOM 636 O O . ALA A 1 82 ? 6.723 3.052 0.198 1.00 84.00 82 ALA A O 1
ATOM 637 N N . MET A 1 83 ? 5.872 5.103 0.468 1.00 85.56 83 MET A N 1
ATOM 638 C CA . MET A 1 83 ? 4.619 4.649 1.069 1.00 85.56 83 MET A CA 1
ATOM 639 C C . MET A 1 83 ? 3.764 3.867 0.067 1.00 85.56 83 MET A C 1
ATOM 641 O O . MET A 1 83 ? 3.217 2.830 0.426 1.00 85.56 83 MET A O 1
ATOM 645 N N . ILE A 1 84 ? 3.667 4.326 -1.186 1.00 85.81 84 ILE A N 1
ATOM 646 C CA . ILE A 1 84 ? 2.926 3.621 -2.244 1.00 85.81 84 ILE A CA 1
ATOM 647 C C . ILE A 1 84 ? 3.499 2.217 -2.458 1.00 85.81 84 ILE A C 1
ATOM 649 O O . ILE A 1 84 ? 2.734 1.254 -2.478 1.00 85.81 84 ILE A O 1
ATOM 653 N N . GLU A 1 85 ? 4.825 2.091 -2.547 1.00 83.88 85 GLU A N 1
ATOM 654 C CA . GLU A 1 85 ? 5.503 0.801 -2.735 1.00 83.88 85 GLU A CA 1
ATOM 655 C C . GLU A 1 85 ? 5.136 -0.216 -1.643 1.00 83.88 85 GLU A C 1
ATOM 657 O O . GLU A 1 85 ? 4.989 -1.400 -1.928 1.00 83.88 85 GLU A O 1
ATOM 662 N N . LYS A 1 86 ? 4.942 0.243 -0.399 1.00 85.69 86 LYS A N 1
ATOM 663 C CA . LYS A 1 86 ? 4.628 -0.630 0.744 1.00 85.69 86 LYS A CA 1
ATOM 664 C C . LYS A 1 86 ? 3.133 -0.821 0.992 1.00 85.69 86 LYS A C 1
ATOM 666 O O . LYS A 1 86 ? 2.722 -1.866 1.484 1.00 85.69 86 LYS A O 1
ATOM 671 N N . VAL A 1 87 ? 2.295 0.156 0.647 1.00 87.25 87 VAL A N 1
ATOM 672 C CA . VAL A 1 87 ? 0.839 0.078 0.858 1.00 87.25 87 VAL A CA 1
ATOM 673 C C . VAL A 1 87 ? 0.146 -0.739 -0.234 1.00 87.25 87 VAL A C 1
ATOM 675 O O . VAL A 1 87 ? -0.821 -1.442 0.062 1.00 87.25 87 VAL A O 1
ATOM 678 N N . LEU A 1 88 ? 0.626 -0.694 -1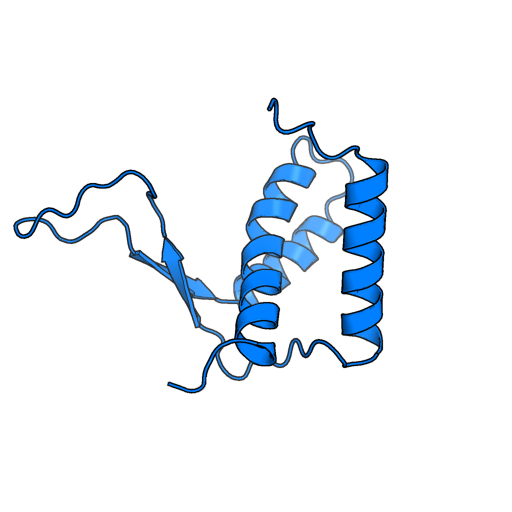.482 1.00 85.75 88 LEU A N 1
ATOM 679 C CA . LEU A 1 88 ? 0.000 -1.424 -2.590 1.00 85.75 88 LEU A CA 1
ATOM 680 C C . LEU A 1 88 ? -0.064 -2.947 -2.368 1.00 85.75 88 LEU A C 1
ATOM 682 O O . LEU A 1 88 ? -1.151 -3.502 -2.551 1.00 85.75 88 LEU A O 1
ATOM 686 N N . PRO A 1 89 ? 1.010 -3.636 -1.929 1.00 82.75 89 PRO A N 1
ATOM 687 C CA . PRO A 1 89 ? 0.942 -5.068 -1.638 1.00 82.75 89 PRO A CA 1
ATOM 688 C C . PRO A 1 89 ? -0.076 -5.405 -0.545 1.00 82.75 89 PRO A C 1
ATOM 690 O O . PRO A 1 89 ? -0.833 -6.367 -0.676 1.00 82.75 89 PRO A O 1
ATOM 693 N N . VAL A 1 90 ? -0.161 -4.569 0.497 1.00 83.44 90 VAL A N 1
ATOM 694 C CA . VAL A 1 90 ? -1.124 -4.737 1.595 1.00 83.44 90 VAL A CA 1
ATOM 695 C C . VAL A 1 90 ? -2.561 -4.641 1.077 1.00 83.44 90 VAL A C 1
ATOM 697 O O . VAL A 1 90 ? -3.383 -5.508 1.377 1.00 83.44 90 VAL A O 1
ATOM 700 N N . LEU A 1 91 ? -2.869 -3.626 0.264 1.00 85.12 91 LEU A N 1
ATOM 701 C CA . LEU A 1 91 ? -4.201 -3.455 -0.326 1.00 85.12 91 LEU A CA 1
ATOM 702 C C . LEU A 1 91 ? -4.548 -4.576 -1.313 1.00 85.12 91 LEU A C 1
ATOM 704 O O . LEU A 1 91 ? -5.671 -5.079 -1.296 1.00 85.12 91 LEU A O 1
ATOM 708 N N . SER A 1 92 ? -3.584 -4.998 -2.134 1.00 82.81 92 SER A N 1
ATOM 709 C CA . SER A 1 92 ? -3.751 -6.108 -3.076 1.00 82.81 92 SER A CA 1
ATOM 710 C C . SER A 1 92 ? -4.086 -7.410 -2.348 1.00 82.81 92 SER A C 1
ATOM 712 O O . SER A 1 92 ? -5.046 -8.102 -2.688 1.00 82.81 92 SER A O 1
ATOM 714 N N . ASN A 1 93 ? -3.360 -7.714 -1.271 1.00 79.75 93 ASN A N 1
ATOM 715 C CA . ASN A 1 93 ? -3.611 -8.910 -0.481 1.00 79.75 93 ASN A CA 1
ATOM 716 C C . ASN A 1 93 ? -4.994 -8.888 0.193 1.00 79.75 93 ASN A C 1
ATOM 718 O O . ASN A 1 93 ? -5.708 -9.891 0.175 1.00 79.75 93 ASN A O 1
ATOM 722 N N . ILE A 1 94 ? -5.408 -7.733 0.723 1.00 80.12 94 ILE A N 1
ATOM 723 C CA . ILE A 1 94 ? -6.759 -7.534 1.262 1.00 80.12 94 ILE A CA 1
ATOM 724 C C . ILE A 1 94 ? -7.818 -7.798 0.180 1.00 80.12 94 ILE A C 1
ATOM 726 O O . ILE A 1 94 ? -8.778 -8.525 0.433 1.00 80.12 94 ILE A O 1
ATOM 730 N N . TYR A 1 95 ? -7.637 -7.256 -1.027 1.00 81.12 95 TYR A N 1
ATOM 731 C CA . TYR A 1 95 ? -8.553 -7.476 -2.147 1.00 81.12 95 TYR A CA 1
ATOM 732 C C . TYR A 1 95 ? -8.667 -8.961 -2.511 1.00 81.12 95 TYR A C 1
ATOM 734 O O . TYR A 1 95 ? -9.775 -9.497 -2.552 1.00 81.12 95 TYR A O 1
ATOM 742 N N . HIS A 1 96 ? -7.538 -9.647 -2.707 1.00 77.62 96 HIS A N 1
ATOM 743 C CA . HIS A 1 96 ? -7.522 -11.067 -3.059 1.00 77.62 96 HIS A CA 1
ATOM 744 C C . HIS A 1 96 ? -8.166 -11.954 -1.992 1.00 77.62 96 HIS A C 1
ATOM 746 O O . HIS A 1 96 ? -8.761 -12.969 -2.325 1.00 77.62 96 HIS A O 1
ATOM 752 N N . ARG A 1 97 ? -8.116 -11.577 -0.716 1.00 74.06 97 ARG A N 1
ATOM 753 C CA . ARG A 1 97 ? -8.787 -12.344 0.344 1.00 74.06 97 ARG A CA 1
ATOM 754 C C . ARG A 1 97 ? -10.298 -12.178 0.360 1.00 74.06 97 ARG A C 1
ATOM 756 O O . ARG A 1 97 ? -11.006 -13.097 0.755 1.00 74.06 97 ARG A O 1
ATOM 763 N N . VAL A 1 98 ? -10.783 -10.996 -0.004 1.00 74.94 98 VAL A N 1
ATOM 764 C CA . VAL A 1 98 ? -12.219 -10.690 0.025 1.00 74.94 98 VAL A CA 1
ATOM 765 C C . VAL A 1 98 ? -12.901 -11.126 -1.270 1.00 74.94 98 VAL A C 1
ATOM 767 O O . VAL A 1 98 ? -14.044 -11.573 -1.235 1.00 74.94 98 VAL A O 1
ATOM 770 N N . TYR A 1 99 ? -12.198 -11.019 -2.399 1.00 75.25 99 TYR A N 1
ATOM 771 C CA . TYR A 1 99 ? -12.768 -11.201 -3.735 1.00 75.25 99 TYR A CA 1
ATOM 772 C C . TYR A 1 99 ? -12.028 -12.216 -4.611 1.00 75.25 99 TYR A C 1
ATOM 774 O O . TYR A 1 99 ? -12.521 -12.540 -5.689 1.00 75.25 99 TYR A O 1
ATOM 782 N N . GLY A 1 100 ? -10.850 -12.694 -4.203 1.00 65.19 100 GLY A N 1
ATOM 783 C CA . GLY A 1 100 ? -10.131 -13.724 -4.948 1.00 65.19 100 GLY A CA 1
ATOM 784 C C . GLY A 1 100 ? -10.885 -15.046 -4.894 1.00 65.19 100 GLY A C 1
ATOM 785 O O . GLY A 1 100 ? -11.394 -15.440 -3.844 1.00 65.19 100 GLY A O 1
ATOM 786 N N . GLU A 1 101 ? -10.987 -15.711 -6.045 1.00 52.34 101 GLU A N 1
ATOM 787 C CA . GLU A 1 101 ? -11.627 -17.020 -6.126 1.00 52.34 101 GLU A CA 1
ATOM 788 C C . GLU A 1 101 ? -10.922 -18.032 -5.206 1.00 52.34 101 GLU A C 1
ATOM 790 O O . GLU A 1 101 ? -9.692 -17.998 -5.088 1.00 52.34 101 GLU A O 1
ATOM 795 N N . PRO A 1 102 ? -11.672 -18.943 -4.557 1.00 42.88 102 PRO A N 1
ATOM 796 C CA . PRO A 1 102 ? -11.064 -20.084 -3.895 1.00 42.88 102 PRO A CA 1
ATOM 797 C C . PRO A 1 102 ? -10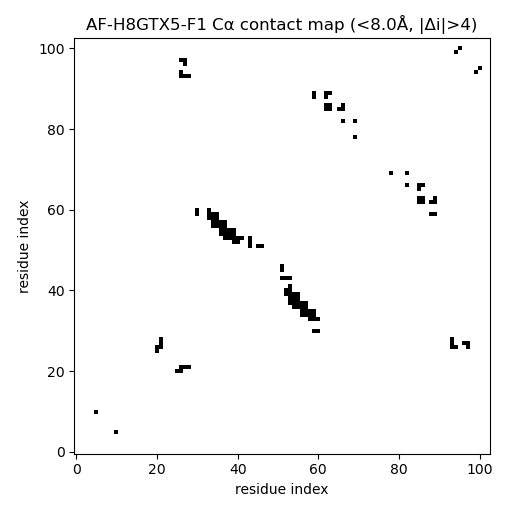.350 -20.920 -4.960 1.00 42.88 102 PRO A C 1
ATOM 799 O O . PRO A 1 102 ? -10.983 -21.371 -5.915 1.00 42.88 102 PRO A O 1
ATOM 802 N N . VAL A 1 103 ? -9.037 -21.089 -4.801 1.00 43.38 103 VAL A N 1
ATOM 803 C CA . VAL A 1 103 ? -8.263 -22.086 -5.555 1.00 43.38 103 VAL A CA 1
ATOM 804 C C . VAL A 1 103 ? -8.760 -23.485 -5.204 1.00 43.38 103 VAL A C 1
ATOM 806 O O . VAL A 1 103 ? -8.961 -23.746 -3.994 1.00 43.38 103 VAL A O 1
#

Secondary structure (DSSP, 8-state):
---PPPPHHHHHHHHHHHHHHHHHTSS----S--EEEEES-TTPPP-TTS--TTEEEEEHHHHHHHHHHHHH-TT-TTHHHHHHHHHHHHHHHHHHHHHSPP-

Organism: Deinococcus gobiensis (strain DSM 21396 / JCM 16679 / CGMCC 1.7299 / I-0) (NCBI:txid745776)

Nearest PDB structures (foldseek):
  4wlp-assembly1_A  TM=4.740E-01  e=4.830E+00  Homo sapiens
  2mpk-assembly1_A  TM=5.595E-01  e=7.545E+00  Saprolegnia monoica

Mean predicted aligned error: 9.14 Å